Protein AF-A0A7R9EVK0-F1 (afdb_monomer_lite)

Foldseek 3Di:
DDDDDLVRLVVVLVVLLVVLVVCVVVVHDDPPCSLLVSLLSCLVRDDLVVSLVCLLVVVHDPDLVSLLVSLVPFDPPPVSVVSNVSVLVSDDPVSSLVNLVVDPDPVSVVVVVVVVVVCVVVCVVVVVVVPDDPPPPPDDDDDDDDDDDDD

Radius of gyration: 26.12 Å; chains: 1; bounding box: 44×72×77 Å

Organism: NCBI:txid61472

pLDDT: mean 83.56, std 19.86, range [35.84, 97.12]

InterPro domains:
  IPR026172 Gamma-secretase-activating protein family [PTHR13630] (6-122)
  IPR028010 Gamma-secretase-activating protein, C-terminal domain [PF14959] (3-85)

Secondary structure (DSSP, 8-state):
-----HHHHHHHHHHHHHHHHHHHHTTPPPPTTHHHHHHHHHHHHS-HHHHHHHHHTTSS---HHHHHHHHHHS--SHHHHHHHHHHHHHS-HHHHHHHHHH--SHHHHHHHHHHHHHHHHTTHHHHHGGGSPP-----------------

Sequence (151 aa):
RDQLDEGRRYVLFVLLERFYLAVNSLAFPLPQGFTSFFTFLGYRTLAFPTFLQYTQRNTFELQVDVMKAIMADMDDTTEGVRRKLRLLLLLPRSRAKRLLNQWAHPVSLMLRAREHALNILSGVEGAQARGHPPQSVRTAQLGSRVELSHA

Structure (mmCIF, N/CA/C/O backbone):
data_AF-A0A7R9EVK0-F1
#
_entry.id   AF-A0A7R9EVK0-F1
#
loop_
_atom_site.group_PDB
_atom_site.id
_atom_site.type_symbol
_atom_site.label_atom_id
_atom_site.label_alt_id
_atom_site.label_comp_id
_atom_site.label_asym_id
_atom_site.label_entity_id
_atom_site.label_seq_id
_atom_site.pdbx_PDB_ins_code
_atom_site.Cartn_x
_atom_site.Cartn_y
_atom_site.Cartn_z
_atom_site.occupancy
_atom_site.B_iso_or_equiv
_atom_site.auth_seq_id
_atom_site.auth_comp_id
_atom_site.auth_asym_id
_atom_site.auth_atom_id
_atom_site.pdbx_PDB_model_num
ATOM 1 N N . ARG A 1 1 ? -10.844 13.223 -11.068 1.00 47.34 1 ARG A N 1
ATOM 2 C CA . ARG A 1 1 ? -11.374 13.628 -9.745 1.00 47.34 1 ARG A CA 1
ATOM 3 C C . ARG A 1 1 ? -10.271 13.338 -8.742 1.00 47.34 1 ARG A C 1
ATOM 5 O O . ARG A 1 1 ? -10.223 12.209 -8.309 1.00 47.34 1 ARG A O 1
ATOM 12 N N . ASP A 1 2 ? -9.333 14.266 -8.546 1.00 55.50 2 ASP A N 1
ATOM 13 C CA . ASP A 1 2 ? -8.375 14.298 -7.422 1.00 55.50 2 ASP A CA 1
ATOM 14 C C . ASP A 1 2 ? -7.291 15.333 -7.726 1.00 55.50 2 ASP A C 1
ATOM 16 O O . ASP A 1 2 ? -6.254 15.029 -8.304 1.00 55.50 2 ASP A O 1
ATOM 20 N N . GLN A 1 3 ? -7.552 16.583 -7.361 1.00 66.50 3 GLN A N 1
ATOM 21 C CA . GLN A 1 3 ? -6.510 17.600 -7.219 1.00 66.50 3 GLN A CA 1
ATOM 22 C C . GLN A 1 3 ? -6.822 18.386 -5.949 1.00 66.50 3 GLN A C 1
ATOM 24 O O . GLN A 1 3 ? -7.183 19.560 -5.974 1.00 66.50 3 GLN A O 1
ATOM 29 N N . LEU A 1 4 ? -6.780 17.688 -4.813 1.00 74.94 4 LEU A N 1
ATOM 30 C CA . LEU A 1 4 ? -6.630 18.382 -3.544 1.00 74.94 4 LEU A CA 1
ATOM 31 C C . LEU A 1 4 ? -5.189 18.888 -3.483 1.00 74.94 4 LEU A C 1
ATOM 33 O O . LEU A 1 4 ? -4.243 18.113 -3.636 1.00 74.94 4 LEU A O 1
ATOM 37 N N . ASP A 1 5 ? -5.047 20.189 -3.263 1.00 87.44 5 ASP A N 1
ATOM 38 C CA . ASP A 1 5 ? -3.765 20.812 -2.954 1.00 87.44 5 ASP A CA 1
ATOM 39 C C . ASP A 1 5 ? -3.037 20.051 -1.826 1.00 87.44 5 ASP A C 1
ATOM 41 O O . ASP A 1 5 ? -3.685 19.462 -0.954 1.00 87.44 5 ASP A O 1
ATOM 45 N N . GLU A 1 6 ? -1.702 20.039 -1.847 1.00 87.62 6 GLU A N 1
ATOM 46 C CA . GLU A 1 6 ? -0.880 19.316 -0.861 1.00 87.62 6 GLU A CA 1
ATOM 47 C C . GLU A 1 6 ? -1.254 19.695 0.580 1.00 87.62 6 GLU A C 1
ATOM 49 O O . GLU A 1 6 ? -1.461 18.817 1.418 1.00 87.62 6 GLU A O 1
ATOM 54 N N . GLY A 1 7 ? -1.472 20.987 0.853 1.00 91.25 7 GLY A N 1
ATOM 55 C CA . GLY A 1 7 ? -1.873 21.450 2.180 1.00 91.25 7 GLY A CA 1
ATOM 56 C C . GLY A 1 7 ? -3.235 20.897 2.600 1.00 91.25 7 GLY A C 1
ATOM 57 O O . GLY A 1 7 ? -3.413 20.449 3.733 1.00 91.25 7 GLY A O 1
ATOM 58 N N . ARG A 1 8 ? -4.199 20.846 1.674 1.00 92.94 8 ARG A N 1
ATOM 59 C CA . ARG A 1 8 ? -5.532 20.278 1.945 1.00 92.94 8 ARG A CA 1
ATOM 60 C C . ARG A 1 8 ? -5.484 18.766 2.145 1.00 92.94 8 ARG A C 1
ATOM 62 O O . ARG A 1 8 ? -6.203 18.258 3.003 1.00 92.94 8 ARG A O 1
ATOM 69 N N . ARG A 1 9 ? -4.639 18.050 1.393 1.00 93.94 9 ARG A N 1
ATOM 70 C CA . ARG A 1 9 ? -4.419 16.605 1.580 1.00 93.94 9 ARG A CA 1
ATOM 71 C C . ARG A 1 9 ? -3.821 16.311 2.948 1.00 93.94 9 ARG A C 1
ATOM 73 O O . ARG A 1 9 ? -4.305 15.411 3.627 1.00 93.94 9 ARG A O 1
ATOM 80 N N . TYR A 1 10 ? -2.847 17.107 3.383 1.00 94.94 10 TYR A N 1
ATOM 81 C CA . TYR A 1 10 ? -2.266 16.982 4.715 1.00 94.94 10 TYR A CA 1
ATOM 82 C C . TYR A 1 10 ? -3.285 17.238 5.830 1.00 94.94 10 TYR A C 1
ATOM 84 O O . TYR A 1 10 ? -3.407 16.433 6.752 1.00 94.94 10 TYR A O 1
ATOM 92 N N . VAL A 1 11 ? -4.084 18.304 5.723 1.00 96.00 11 VAL A N 1
ATOM 93 C CA . VAL A 1 11 ? -5.157 18.581 6.695 1.00 96.00 11 VAL A CA 1
ATOM 94 C C . VAL A 1 11 ? -6.172 17.435 6.744 1.00 96.00 11 VAL A C 1
ATOM 96 O O . VAL A 1 11 ? -6.555 17.004 7.832 1.00 96.00 11 VAL A O 1
ATOM 99 N N . LEU A 1 12 ? -6.574 16.903 5.585 1.00 95.62 12 LEU A N 1
ATOM 100 C CA . LEU A 1 12 ? -7.469 15.748 5.512 1.00 95.62 12 LEU A CA 1
ATOM 101 C C . LEU A 1 12 ? -6.849 14.511 6.176 1.00 95.62 12 LEU A C 1
ATOM 103 O O . LEU A 1 12 ? -7.529 13.831 6.941 1.00 95.62 12 LEU A O 1
ATOM 107 N N . PHE A 1 13 ? -5.568 14.241 5.920 1.00 95.88 13 PHE A N 1
ATOM 108 C CA . PHE A 1 13 ? -4.846 13.135 6.540 1.00 95.88 13 PHE A CA 1
ATOM 109 C C . PHE A 1 13 ? -4.860 13.236 8.071 1.00 95.88 13 PHE A C 1
ATOM 111 O O . PHE A 1 13 ? -5.274 12.288 8.733 1.00 95.88 13 PHE A O 1
ATOM 118 N N . VAL A 1 14 ? -4.503 14.397 8.631 1.00 96.25 14 VAL A N 1
ATOM 119 C CA . VAL A 1 14 ? -4.490 14.623 10.089 1.00 96.25 14 VAL A CA 1
ATOM 120 C C . VAL A 1 14 ? -5.886 14.460 10.697 1.00 96.25 14 VAL A C 1
ATOM 122 O O . VAL A 1 14 ? -6.040 13.895 11.782 1.00 96.25 14 VAL A O 1
ATOM 125 N N . LEU A 1 15 ? -6.927 14.935 10.009 1.00 97.12 15 LEU A N 1
ATOM 126 C CA . LEU A 1 15 ? -8.305 14.789 10.475 1.00 97.12 15 LEU A CA 1
ATOM 127 C C . LEU A 1 15 ? -8.732 13.316 10.516 1.00 97.12 15 LEU A C 1
ATOM 129 O O . LEU A 1 15 ? -9.303 12.868 11.512 1.00 97.12 15 LEU A O 1
ATOM 133 N N . LEU A 1 16 ? -8.421 12.555 9.466 1.00 96.31 16 LEU A N 1
ATOM 134 C CA . LEU A 1 16 ? -8.746 11.130 9.391 1.00 96.31 16 LEU A CA 1
ATOM 135 C C . LEU A 1 16 ? -7.911 10.285 10.352 1.00 96.31 16 LEU A C 1
ATOM 137 O O . LEU A 1 16 ? -8.428 9.313 10.892 1.00 96.31 16 LEU A O 1
ATOM 141 N N . GLU A 1 17 ? -6.664 10.669 10.621 1.00 95.62 17 GLU A N 1
ATOM 142 C CA . GLU A 1 17 ? -5.830 10.034 11.641 1.00 95.62 17 GLU A CA 1
ATOM 143 C C . GLU A 1 17 ? -6.453 10.193 13.033 1.00 95.62 17 GLU A C 1
ATOM 145 O O . GLU A 1 17 ? -6.627 9.211 13.754 1.00 95.62 17 GLU A O 1
ATOM 150 N N . ARG A 1 18 ? -6.871 11.411 13.399 1.00 95.94 18 ARG A N 1
ATOM 151 C CA . ARG A 1 18 ? -7.567 11.659 14.673 1.00 95.94 18 ARG A CA 1
ATOM 152 C C . ARG A 1 18 ? -8.881 10.892 14.765 1.00 95.94 18 ARG A C 1
ATOM 154 O O . ARG A 1 18 ? -9.179 10.323 15.812 1.00 95.94 18 ARG A O 1
ATOM 161 N N . PHE A 1 19 ? -9.643 10.853 13.674 1.00 95.69 19 PHE A N 1
ATOM 162 C CA . PHE A 1 19 ? -10.861 10.052 13.590 1.00 95.69 19 PHE A CA 1
ATOM 163 C C . PHE A 1 19 ? -10.571 8.561 13.800 1.00 95.69 19 PHE A C 1
ATOM 165 O O . PHE A 1 19 ? -11.216 7.933 14.634 1.00 95.69 19 PHE A O 1
ATOM 172 N N . TYR A 1 20 ? -9.569 8.009 13.109 1.00 95.00 20 TYR A N 1
ATOM 173 C CA . TYR A 1 20 ? -9.155 6.614 13.251 1.00 95.00 20 TYR A CA 1
ATOM 174 C C . TYR A 1 20 ? -8.775 6.286 14.699 1.00 95.00 20 TYR A C 1
ATOM 176 O O . TYR A 1 20 ? -9.250 5.295 15.250 1.00 95.00 20 TYR A O 1
ATOM 184 N N . LEU A 1 21 ? -7.983 7.145 15.348 1.00 93.88 21 LEU A N 1
ATOM 185 C CA . LEU A 1 21 ? -7.592 6.971 16.748 1.00 93.88 21 LEU A CA 1
ATOM 186 C C . LEU A 1 21 ? -8.794 7.015 17.698 1.00 93.88 21 LEU A C 1
ATOM 188 O O . LEU A 1 21 ? -8.873 6.191 18.609 1.00 93.88 21 LEU A O 1
ATOM 192 N N . ALA A 1 22 ? -9.735 7.938 17.488 1.00 95.88 22 ALA A N 1
ATOM 193 C CA . ALA A 1 22 ? -10.939 8.051 18.307 1.00 95.88 22 ALA A CA 1
ATOM 194 C C . ALA A 1 22 ? -11.838 6.815 18.160 1.00 95.88 22 ALA A C 1
ATOM 196 O O . ALA A 1 22 ? -12.226 6.214 19.159 1.00 95.88 22 ALA A O 1
ATOM 197 N N . VAL A 1 23 ? -12.110 6.389 16.923 1.00 94.69 23 VAL A N 1
ATOM 198 C CA . VAL A 1 23 ? -12.917 5.194 16.628 1.00 94.69 23 VAL A CA 1
ATOM 199 C C . VAL A 1 23 ? -12.280 3.939 17.216 1.00 94.69 23 VAL A C 1
ATOM 201 O O . VAL A 1 23 ? -12.971 3.157 17.867 1.00 94.69 23 VAL A O 1
ATOM 204 N N . ASN A 1 24 ? -10.964 3.779 17.054 1.00 90.88 24 ASN A N 1
ATOM 205 C CA . ASN A 1 24 ? -1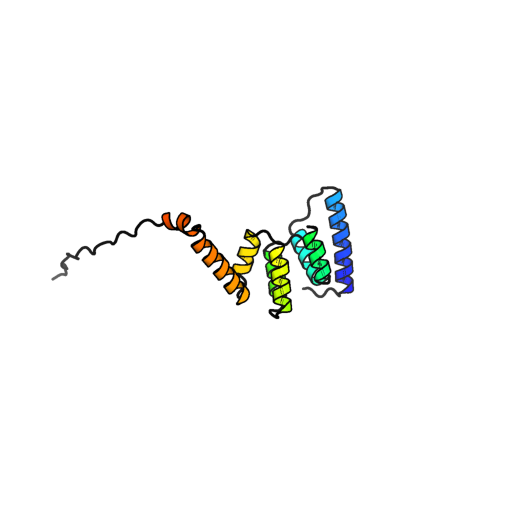0.231 2.640 17.596 1.00 90.88 24 ASN A CA 1
ATOM 206 C C . ASN A 1 24 ? -10.240 2.634 19.135 1.00 90.88 24 ASN A C 1
ATOM 208 O O . ASN A 1 24 ? -10.431 1.586 19.742 1.00 90.88 24 ASN A O 1
ATOM 212 N N . SER A 1 25 ? -10.094 3.803 19.769 1.00 94.44 25 SER A N 1
ATOM 213 C CA . SER A 1 25 ? -10.158 3.942 21.234 1.00 94.44 25 SER A CA 1
ATOM 214 C C . SER A 1 25 ? -11.543 3.618 21.795 1.00 94.44 25 SER A C 1
ATOM 216 O O . SER A 1 25 ? -11.656 3.072 22.887 1.00 94.44 25 SER A O 1
ATOM 218 N N . LEU A 1 26 ? -12.598 3.945 21.049 1.00 95.50 26 LEU A N 1
ATOM 219 C CA . LEU A 1 26 ? -13.984 3.674 21.428 1.00 95.50 26 LEU A CA 1
ATOM 220 C C . LEU A 1 26 ? -14.480 2.286 20.979 1.00 95.50 26 LEU A C 1
ATOM 222 O O . LEU A 1 26 ? -15.641 1.962 21.214 1.00 95.50 26 LEU A O 1
ATOM 226 N N . ALA A 1 27 ? -13.635 1.483 20.321 1.00 92.56 27 ALA A N 1
ATOM 227 C CA . ALA A 1 27 ? -13.990 0.190 19.730 1.00 92.56 27 ALA A CA 1
ATOM 228 C C . ALA A 1 27 ? -15.209 0.238 18.780 1.00 92.56 27 ALA A C 1
ATOM 230 O O . ALA A 1 27 ? -15.935 -0.748 18.632 1.00 92.56 27 ALA A O 1
ATOM 231 N N . PHE A 1 28 ? -15.436 1.375 18.110 1.00 92.12 28 PHE A N 1
ATOM 232 C CA . PHE A 1 28 ? -16.461 1.469 17.070 1.00 92.12 28 PHE A CA 1
ATOM 233 C C . PHE A 1 28 ? -15.968 0.812 15.770 1.00 92.12 28 PHE A C 1
ATOM 235 O O . PHE A 1 28 ? -14.782 0.896 15.440 1.00 92.12 28 PHE A O 1
ATOM 242 N N . PRO A 1 29 ? -16.857 0.174 14.989 1.00 93.12 29 PRO A N 1
ATOM 243 C CA . PRO A 1 29 ? -16.488 -0.368 13.690 1.00 93.12 29 PRO A CA 1
ATOM 244 C C . PRO A 1 29 ? -16.174 0.759 12.699 1.00 93.12 29 PRO A C 1
ATOM 246 O O . PRO A 1 29 ? -16.875 1.770 12.630 1.00 93.12 29 PRO A O 1
ATOM 249 N N . LEU A 1 30 ? -15.131 0.565 11.892 1.00 92.88 30 LEU A N 1
ATOM 250 C CA . LEU A 1 30 ? -14.779 1.498 10.823 1.00 92.88 30 LEU A CA 1
ATOM 251 C C . LEU A 1 30 ? -15.733 1.357 9.625 1.00 92.88 30 LEU A C 1
ATOM 253 O O . LEU A 1 30 ? -16.173 0.243 9.320 1.00 92.88 30 LEU A O 1
ATOM 257 N N . PRO A 1 31 ? -16.006 2.452 8.890 1.00 93.50 31 PRO A N 1
ATOM 258 C CA . PRO A 1 31 ? -16.742 2.377 7.635 1.00 93.50 31 PRO A CA 1
ATOM 259 C C . PRO A 1 31 ? -16.054 1.453 6.622 1.00 93.50 31 PRO A C 1
ATOM 261 O O . PRO A 1 31 ? -14.822 1.376 6.552 1.00 93.50 31 PRO A O 1
ATOM 264 N N . GLN A 1 32 ? -16.848 0.786 5.786 1.00 93.19 32 GLN A N 1
ATOM 265 C CA . GLN A 1 32 ? -16.325 -0.085 4.737 1.00 93.19 32 GLN A CA 1
ATOM 266 C C . GLN A 1 32 ? -15.380 0.684 3.798 1.00 93.19 32 GLN A C 1
ATOM 268 O O . GLN A 1 32 ? -15.700 1.773 3.327 1.00 93.19 32 GLN A O 1
ATOM 273 N N . GLY A 1 33 ? -14.207 0.107 3.523 1.00 92.69 33 GLY A N 1
ATOM 274 C CA . GLY A 1 33 ? -13.196 0.703 2.641 1.00 92.69 33 GLY A CA 1
ATOM 275 C C . GLY A 1 33 ? -12.403 1.864 3.254 1.00 92.69 33 GLY A C 1
ATOM 276 O O . GLY A 1 33 ? -11.488 2.374 2.605 1.00 92.69 33 GLY A O 1
ATOM 277 N N . PHE A 1 34 ? -12.692 2.259 4.501 1.00 94.44 34 PHE A N 1
ATOM 278 C CA . PHE A 1 34 ? -11.968 3.334 5.180 1.00 94.44 34 PHE A CA 1
ATOM 279 C C . PHE A 1 34 ? -10.468 3.041 5.269 1.00 94.44 34 PHE A C 1
ATOM 281 O O . PHE A 1 34 ? -9.659 3.891 4.909 1.00 94.44 34 PHE A O 1
ATOM 288 N N . THR A 1 35 ? -10.083 1.837 5.708 1.00 93.88 35 THR A N 1
ATOM 289 C CA . THR A 1 35 ? -8.666 1.476 5.896 1.00 93.88 35 THR A CA 1
ATOM 290 C C . THR A 1 35 ? -7.891 1.526 4.583 1.00 93.88 35 THR A C 1
ATOM 292 O O . THR A 1 35 ? -6.761 2.018 4.545 1.00 93.88 35 THR A O 1
ATOM 295 N N . SER A 1 36 ? -8.523 1.100 3.488 1.00 94.50 36 SER A N 1
ATOM 296 C CA . SER A 1 36 ? -7.963 1.134 2.140 1.00 94.50 36 SER A CA 1
ATOM 297 C C . SER A 1 36 ? -7.718 2.570 1.673 1.00 94.50 36 SER A C 1
ATOM 299 O O . SER A 1 36 ? -6.617 2.911 1.236 1.00 94.50 36 SER A O 1
ATOM 301 N N . PHE A 1 37 ? -8.742 3.419 1.804 1.00 94.56 37 PHE A N 1
ATOM 302 C CA . PHE A 1 37 ? -8.683 4.829 1.429 1.00 94.56 37 PHE A CA 1
ATOM 303 C C . PHE A 1 37 ? -7.659 5.594 2.269 1.00 94.56 37 PHE A C 1
ATOM 305 O O . PHE A 1 37 ? -6.811 6.293 1.720 1.00 94.56 37 PHE A O 1
ATOM 312 N N . PHE A 1 38 ? -7.695 5.418 3.589 1.00 95.50 38 PHE A N 1
ATOM 313 C CA . PHE A 1 38 ? -6.785 6.079 4.518 1.00 95.50 38 PHE A CA 1
ATOM 314 C C . PHE A 1 38 ? -5.324 5.698 4.252 1.00 95.50 38 PHE A C 1
ATOM 316 O O . PHE A 1 38 ? -4.455 6.567 4.229 1.00 95.50 38 PHE A O 1
ATOM 323 N N . THR A 1 39 ? -5.058 4.423 3.950 1.00 96.19 39 THR A N 1
ATOM 324 C CA . THR A 1 39 ? -3.719 3.953 3.563 1.00 96.19 39 THR A CA 1
ATOM 325 C C . THR A 1 39 ? -3.254 4.587 2.250 1.00 96.19 39 THR A C 1
ATOM 327 O O . THR A 1 39 ? -2.118 5.052 2.156 1.00 96.19 39 THR A O 1
ATOM 330 N N . PHE A 1 40 ? -4.117 4.653 1.231 1.00 95.31 40 PHE A N 1
ATOM 331 C CA . PHE A 1 40 ? -3.762 5.285 -0.043 1.00 95.31 40 PHE A CA 1
ATOM 332 C C . PHE A 1 40 ? -3.533 6.797 0.096 1.00 95.31 40 PHE A C 1
ATOM 334 O O . PHE A 1 40 ? -2.583 7.333 -0.476 1.00 95.31 40 PHE A O 1
ATOM 341 N N . LEU A 1 41 ? -4.356 7.478 0.900 1.00 94.81 41 LEU A N 1
ATOM 342 C CA . LEU A 1 41 ? -4.160 8.884 1.240 1.00 94.81 41 LEU A CA 1
ATOM 343 C C . LEU A 1 41 ? -2.817 9.090 1.951 1.00 94.81 41 LEU A C 1
ATOM 345 O O . LEU A 1 41 ? -2.041 9.950 1.547 1.00 94.81 41 LEU A O 1
ATOM 349 N N . GLY A 1 42 ? -2.501 8.253 2.944 1.00 95.44 42 GLY A N 1
ATOM 350 C CA . GLY A 1 42 ? -1.216 8.278 3.641 1.00 95.44 42 GLY A CA 1
ATOM 351 C C . GLY A 1 42 ? -0.025 8.151 2.689 1.00 95.44 42 GLY A C 1
ATOM 352 O O . GLY A 1 42 ? 0.942 8.893 2.823 1.00 95.44 42 GLY A O 1
ATOM 353 N N . TYR A 1 43 ? -0.110 7.277 1.682 1.00 95.38 43 TYR A N 1
ATOM 354 C CA . TYR A 1 43 ? 0.922 7.148 0.645 1.00 95.38 43 TYR A CA 1
ATOM 355 C C . TYR A 1 43 ? 1.085 8.424 -0.200 1.00 95.38 43 TYR A C 1
ATOM 357 O O . TYR A 1 43 ? 2.207 8.813 -0.513 1.00 95.38 43 TYR A O 1
ATOM 365 N N . ARG A 1 44 ? -0.020 9.088 -0.561 1.00 93.75 44 ARG A N 1
ATOM 366 C CA . ARG A 1 44 ? -0.007 10.307 -1.391 1.00 93.75 44 ARG A CA 1
ATOM 367 C C . ARG A 1 44 ? 0.420 11.569 -0.644 1.00 93.75 44 ARG A C 1
ATOM 369 O O . ARG A 1 44 ? 0.713 12.560 -1.306 1.00 93.75 44 ARG A O 1
ATOM 376 N N . THR A 1 45 ? 0.380 11.551 0.685 1.00 95.00 45 THR A N 1
ATOM 377 C CA . THR A 1 45 ? 0.574 12.735 1.538 1.00 95.00 45 THR A CA 1
ATOM 378 C C . THR A 1 45 ? 1.861 12.674 2.358 1.00 95.00 45 THR A C 1
ATOM 380 O O . THR A 1 45 ? 2.459 13.705 2.648 1.00 95.00 45 THR A O 1
ATOM 383 N N . LEU A 1 46 ? 2.309 11.483 2.758 1.00 95.12 46 LEU A N 1
ATOM 384 C CA . LEU A 1 46 ? 3.488 11.326 3.607 1.00 95.12 46 LEU A CA 1
ATOM 385 C C . LEU A 1 46 ? 4.734 10.993 2.790 1.00 95.12 46 LEU A C 1
ATOM 387 O O . LEU A 1 46 ? 4.687 10.286 1.784 1.00 95.12 46 LEU A O 1
ATOM 391 N N . ALA A 1 47 ? 5.895 11.405 3.300 1.00 95.44 47 ALA A N 1
ATOM 392 C CA . ALA A 1 47 ? 7.163 10.890 2.805 1.00 95.44 47 ALA A CA 1
ATOM 393 C C . ALA A 1 47 ? 7.234 9.364 3.000 1.00 95.44 47 ALA A C 1
ATOM 395 O O . ALA A 1 47 ? 6.804 8.829 4.027 1.00 95.44 47 ALA A O 1
ATOM 396 N N . PHE A 1 48 ? 7.843 8.659 2.041 1.00 95.50 48 PHE A N 1
ATOM 397 C CA . PHE A 1 48 ? 7.913 7.193 2.050 1.00 95.50 48 PHE A CA 1
ATOM 398 C C . PHE A 1 48 ? 8.449 6.580 3.365 1.00 95.50 48 PHE A C 1
ATOM 400 O O . PHE A 1 48 ? 7.862 5.602 3.830 1.00 95.50 48 PHE A O 1
ATOM 407 N N . PRO A 1 49 ? 9.504 7.119 4.019 1.00 95.81 49 PRO A N 1
ATOM 408 C CA . PRO A 1 49 ? 9.964 6.588 5.305 1.00 95.81 49 PRO A CA 1
ATOM 409 C C . PRO A 1 49 ? 8.903 6.682 6.408 1.00 95.81 49 PRO A C 1
ATOM 411 O O . PRO A 1 49 ? 8.728 5.731 7.166 1.00 95.81 49 PRO A O 1
ATOM 414 N N . THR A 1 50 ? 8.164 7.792 6.470 1.00 96.06 50 THR A N 1
ATOM 415 C CA . THR A 1 50 ? 7.070 7.986 7.429 1.00 96.06 50 THR A CA 1
ATOM 416 C C . THR A 1 50 ? 5.935 7.013 7.139 1.00 96.06 50 THR A C 1
ATOM 418 O O . THR A 1 50 ? 5.494 6.298 8.034 1.00 96.06 50 THR A O 1
ATOM 421 N N . PHE A 1 51 ? 5.527 6.886 5.875 1.00 96.56 51 PHE A N 1
ATOM 422 C CA . PHE A 1 51 ? 4.519 5.909 5.459 1.00 96.56 51 PHE A CA 1
ATOM 423 C C . PHE A 1 51 ? 4.886 4.470 5.873 1.00 96.56 51 PHE A C 1
ATOM 425 O O . PHE A 1 51 ? 4.044 3.707 6.360 1.00 96.56 51 PHE A O 1
ATOM 432 N N . LEU A 1 52 ? 6.166 4.106 5.746 1.00 95.69 52 LEU A N 1
ATOM 433 C CA . LEU A 1 52 ? 6.666 2.794 6.151 1.00 95.69 52 LEU A CA 1
ATOM 434 C C . LEU A 1 52 ? 6.543 2.571 7.665 1.00 95.69 52 LEU A C 1
ATOM 436 O O . LEU A 1 52 ? 6.125 1.494 8.083 1.00 95.69 52 LEU A O 1
ATOM 440 N N . GLN A 1 53 ? 6.849 3.583 8.483 1.00 95.25 53 GLN A N 1
ATOM 441 C CA . GLN A 1 53 ? 6.706 3.495 9.941 1.00 95.25 53 GLN A CA 1
ATOM 442 C C . GLN A 1 53 ? 5.250 3.268 10.363 1.00 95.25 53 GLN A C 1
ATOM 444 O O . GLN A 1 53 ? 4.985 2.430 11.223 1.00 95.25 53 GLN A O 1
ATOM 449 N N . TYR A 1 54 ? 4.300 3.961 9.734 1.00 94.81 54 TYR A N 1
ATOM 450 C CA . TYR A 1 54 ? 2.869 3.760 9.992 1.00 94.81 54 TYR A CA 1
ATOM 451 C C . TYR A 1 54 ? 2.407 2.353 9.611 1.00 94.81 54 TYR A C 1
ATOM 453 O O . TYR A 1 54 ? 1.628 1.728 10.332 1.00 94.81 54 TYR A O 1
ATOM 461 N N . THR A 1 55 ? 2.928 1.828 8.502 1.00 94.38 55 THR A N 1
ATOM 462 C CA . THR A 1 55 ? 2.658 0.453 8.076 1.00 94.38 55 THR A CA 1
ATOM 463 C C . THR A 1 55 ? 3.205 -0.560 9.084 1.00 94.38 55 THR A C 1
ATOM 465 O O . THR A 1 55 ? 2.505 -1.487 9.474 1.00 94.38 55 THR A O 1
ATOM 468 N N . GLN A 1 56 ? 4.441 -0.373 9.554 1.00 93.50 56 GLN A N 1
ATOM 469 C CA . GLN A 1 56 ? 5.069 -1.258 10.544 1.00 93.50 56 GLN A CA 1
ATOM 470 C C . GLN A 1 56 ? 4.338 -1.261 11.892 1.00 93.50 56 GLN A C 1
ATOM 472 O O . GLN A 1 56 ? 4.337 -2.272 12.589 1.00 93.50 56 GLN A O 1
ATOM 477 N N . ARG A 1 57 ? 3.700 -0.144 12.256 1.00 91.50 57 ARG A N 1
ATOM 478 C CA . ARG A 1 57 ? 2.874 -0.012 13.466 1.00 91.50 57 ARG A CA 1
ATOM 479 C C . ARG A 1 57 ? 1.439 -0.518 13.282 1.00 91.50 57 ARG A C 1
ATOM 481 O O . ARG A 1 57 ? 0.623 -0.331 14.178 1.00 91.50 57 ARG A O 1
ATOM 488 N N . ASN A 1 58 ? 1.122 -1.143 12.144 1.00 88.62 58 ASN A N 1
ATOM 489 C CA . ASN A 1 58 ? -0.221 -1.599 11.770 1.00 88.62 58 ASN A CA 1
ATOM 490 C C . ASN A 1 58 ? -1.285 -0.484 11.781 1.00 88.62 58 ASN A C 1
ATOM 492 O O . ASN A 1 58 ? -2.475 -0.764 11.896 1.00 88.62 58 ASN A O 1
ATOM 496 N N . THR A 1 59 ? -0.878 0.784 11.659 1.00 90.56 59 THR A N 1
ATOM 497 C CA . THR A 1 59 ? -1.813 1.906 11.492 1.00 90.56 59 THR A CA 1
ATOM 498 C C . THR A 1 59 ? -2.363 1.937 10.069 1.00 90.56 59 THR A C 1
ATOM 500 O O . THR A 1 59 ? -3.539 2.219 9.862 1.00 90.56 59 THR A O 1
ATOM 503 N N . PHE A 1 60 ? -1.517 1.608 9.089 1.00 94.06 60 PHE A N 1
ATOM 504 C CA . PHE A 1 60 ? -1.946 1.375 7.715 1.00 94.06 60 PHE A CA 1
ATOM 505 C C . PHE A 1 60 ? -2.082 -0.110 7.431 1.00 94.06 60 PHE A C 1
ATOM 507 O O . PHE A 1 60 ? -1.194 -0.909 7.735 1.00 94.06 60 PHE A O 1
ATOM 514 N N . GLU A 1 61 ? -3.182 -0.466 6.778 1.00 91.00 61 GLU A N 1
ATOM 515 C CA . GLU A 1 61 ? -3.458 -1.834 6.380 1.00 91.00 61 GLU A CA 1
ATOM 516 C C . GLU A 1 61 ? -3.158 -2.001 4.887 1.00 91.00 61 GLU A C 1
ATOM 518 O O . GLU A 1 61 ? -3.902 -1.536 4.021 1.00 91.00 61 GLU A O 1
ATOM 523 N N . LEU A 1 62 ? -2.064 -2.701 4.567 1.00 90.88 62 LEU A N 1
ATOM 524 C CA . LEU A 1 62 ? -1.673 -2.985 3.182 1.00 90.88 62 LEU A CA 1
ATOM 525 C C . LEU A 1 62 ? -2.564 -4.061 2.552 1.00 90.88 62 LEU A C 1
ATOM 527 O O . LEU A 1 62 ? -2.201 -5.236 2.412 1.00 90.88 62 LEU A O 1
ATOM 531 N N . GLN A 1 63 ? -3.767 -3.658 2.171 1.00 91.69 63 GLN A N 1
ATOM 532 C CA . GLN A 1 63 ? -4.671 -4.480 1.383 1.00 91.69 63 GLN A CA 1
ATOM 533 C C . GLN A 1 63 ? -4.141 -4.666 -0.042 1.00 91.69 63 GLN A C 1
ATOM 535 O O . GLN A 1 63 ? -3.408 -3.835 -0.576 1.00 91.69 63 GLN A O 1
ATOM 540 N N . VAL A 1 64 ? -4.517 -5.785 -0.665 1.00 91.12 64 VAL A N 1
ATOM 541 C CA . VAL A 1 64 ? -3.982 -6.196 -1.971 1.00 91.12 64 VAL A CA 1
ATOM 542 C C . VAL A 1 64 ? -4.273 -5.151 -3.051 1.00 91.12 64 VAL A C 1
ATOM 544 O O . VAL A 1 64 ? -3.376 -4.825 -3.818 1.00 91.12 64 VAL A O 1
ATOM 547 N N . ASP A 1 65 ? -5.479 -4.589 -3.098 1.00 92.38 65 ASP A N 1
ATOM 548 C CA . ASP A 1 65 ? -5.852 -3.643 -4.158 1.00 92.38 65 ASP A CA 1
ATOM 549 C C . ASP A 1 65 ? -5.198 -2.269 -3.983 1.00 92.38 65 ASP A C 1
ATOM 551 O O . ASP A 1 65 ? -4.716 -1.691 -4.956 1.00 92.38 65 ASP A O 1
ATOM 555 N N . VAL A 1 66 ? -5.062 -1.796 -2.741 1.00 93.50 66 VAL A N 1
ATOM 556 C CA . VAL A 1 66 ? -4.305 -0.572 -2.436 1.00 93.50 66 VAL A CA 1
ATOM 557 C C . VAL A 1 66 ? -2.839 -0.751 -2.793 1.00 93.50 66 VAL A C 1
ATOM 559 O O . VAL A 1 66 ? -2.241 0.116 -3.422 1.00 93.50 66 VAL A O 1
ATOM 562 N N . MET A 1 67 ? -2.262 -1.902 -2.453 1.00 94.88 67 MET A N 1
ATOM 563 C CA . MET A 1 67 ? -0.871 -2.191 -2.764 1.00 94.88 67 MET A CA 1
ATOM 564 C C . MET A 1 67 ? -0.626 -2.257 -4.277 1.00 94.88 67 MET A C 1
ATOM 566 O O . MET A 1 67 ? 0.392 -1.753 -4.739 1.00 94.88 67 MET A O 1
ATOM 570 N N . LYS A 1 68 ? -1.568 -2.792 -5.068 1.00 93.88 68 LYS A N 1
ATOM 571 C CA . LYS A 1 68 ? -1.498 -2.712 -6.538 1.00 93.88 68 LYS A CA 1
ATOM 572 C C . LYS A 1 68 ? -1.499 -1.266 -7.024 1.00 93.88 68 LYS A C 1
ATOM 574 O O . LYS A 1 68 ? -0.670 -0.925 -7.859 1.00 93.88 68 LYS A O 1
ATOM 579 N N . ALA A 1 69 ? -2.395 -0.429 -6.498 1.00 93.88 69 ALA A N 1
ATOM 580 C CA . ALA A 1 69 ? -2.469 0.980 -6.880 1.00 93.88 69 ALA A CA 1
ATOM 581 C C . ALA A 1 69 ? -1.166 1.726 -6.545 1.00 93.88 69 ALA A C 1
ATOM 583 O O . ALA A 1 69 ? -0.642 2.448 -7.386 1.00 93.88 69 ALA A O 1
ATOM 584 N N . ILE A 1 70 ? -0.601 1.493 -5.356 1.00 94.94 70 ILE A N 1
ATOM 585 C CA . ILE A 1 70 ? 0.684 2.071 -4.933 1.00 94.94 70 ILE A CA 1
ATOM 586 C C . ILE A 1 70 ? 1.831 1.570 -5.823 1.00 94.94 70 ILE A C 1
ATOM 588 O O . ILE A 1 70 ? 2.627 2.365 -6.309 1.00 94.94 70 ILE A O 1
ATOM 592 N N . MET A 1 71 ? 1.923 0.259 -6.072 1.00 94.25 71 MET A N 1
ATOM 593 C CA . MET A 1 71 ? 2.983 -0.313 -6.912 1.00 94.25 71 MET A CA 1
ATOM 594 C C . MET A 1 71 ? 2.911 0.149 -8.370 1.00 94.25 71 MET A C 1
ATOM 596 O O . MET A 1 71 ? 3.958 0.234 -9.007 1.00 94.25 71 MET A O 1
ATOM 600 N N . ALA A 1 72 ? 1.710 0.400 -8.895 1.00 92.81 72 ALA A N 1
ATOM 601 C CA . ALA A 1 72 ? 1.506 0.922 -10.244 1.00 92.81 72 ALA A CA 1
ATOM 602 C C . ALA A 1 72 ? 1.859 2.412 -10.353 1.00 92.81 72 ALA A C 1
ATOM 604 O O . ALA A 1 72 ? 2.308 2.853 -11.405 1.00 92.81 72 ALA A O 1
ATOM 605 N N . ASP A 1 73 ? 1.665 3.174 -9.275 1.00 93.19 73 ASP A N 1
ATOM 606 C CA . ASP A 1 73 ? 2.020 4.594 -9.207 1.00 93.19 73 ASP A CA 1
ATOM 607 C C . ASP A 1 73 ? 3.526 4.826 -8.995 1.00 93.19 73 ASP A C 1
ATOM 609 O O . ASP A 1 73 ? 4.065 5.851 -9.400 1.00 93.19 73 ASP A O 1
ATOM 613 N N . MET A 1 74 ? 4.220 3.865 -8.381 1.00 93.31 74 MET A N 1
ATOM 614 C CA . MET A 1 74 ? 5.674 3.881 -8.240 1.00 93.31 74 MET A CA 1
ATOM 615 C C . MET A 1 74 ? 6.377 3.536 -9.558 1.00 93.31 74 MET A C 1
ATOM 617 O O . MET A 1 74 ? 6.049 2.556 -10.230 1.00 93.31 74 MET A O 1
ATOM 621 N N . ASP A 1 75 ? 7.440 4.270 -9.857 1.00 90.81 75 ASP A N 1
ATOM 622 C CA . ASP A 1 75 ? 8.332 4.029 -10.982 1.00 90.81 75 ASP A CA 1
ATOM 623 C C . ASP A 1 75 ? 9.125 2.713 -10.844 1.00 90.81 75 ASP A C 1
ATOM 625 O O . ASP A 1 75 ? 9.314 2.171 -9.751 1.00 90.81 75 ASP A O 1
ATOM 629 N N . ASP A 1 76 ? 9.598 2.178 -11.973 1.00 90.44 76 ASP A N 1
ATOM 630 C CA . ASP A 1 76 ? 10.445 0.974 -12.033 1.00 90.44 76 ASP A CA 1
ATOM 631 C C . ASP A 1 76 ? 11.953 1.311 -12.041 1.00 90.44 76 ASP A C 1
ATOM 633 O O . ASP A 1 76 ? 12.782 0.522 -12.494 1.00 90.44 76 ASP A O 1
ATOM 637 N N . THR A 1 77 ? 12.349 2.475 -11.511 1.00 93.50 77 THR A N 1
ATOM 638 C CA . THR A 1 77 ? 13.770 2.758 -11.248 1.00 93.50 77 THR A CA 1
ATOM 639 C C . THR A 1 77 ? 14.305 1.864 -10.128 1.00 93.50 77 THR A C 1
ATOM 641 O O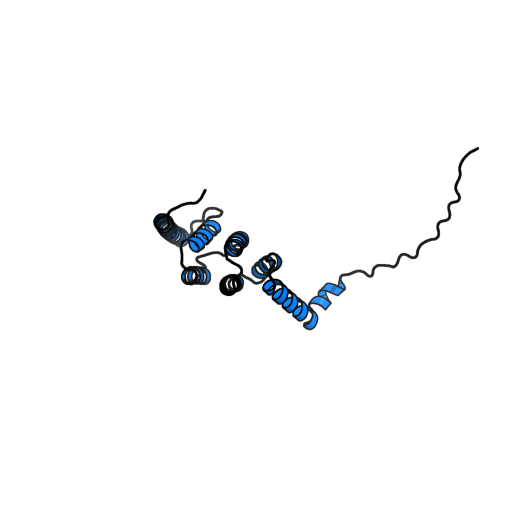 . THR A 1 77 ? 13.550 1.275 -9.353 1.00 93.50 77 THR A O 1
ATOM 644 N N . THR A 1 78 ? 15.628 1.787 -9.971 1.00 92.62 78 THR A N 1
ATOM 645 C CA . THR A 1 78 ? 16.267 0.998 -8.903 1.00 92.62 78 THR A CA 1
ATOM 646 C C . THR A 1 78 ? 15.738 1.345 -7.506 1.00 92.62 78 THR A C 1
ATOM 648 O O . THR A 1 78 ? 15.563 0.459 -6.665 1.00 92.62 78 THR A O 1
ATOM 651 N N . GLU A 1 79 ? 15.462 2.626 -7.245 1.00 93.88 79 GLU A N 1
ATOM 652 C CA . GLU A 1 79 ? 14.904 3.069 -5.967 1.00 93.88 79 GLU A CA 1
ATOM 653 C C . GLU A 1 79 ? 13.407 2.747 -5.86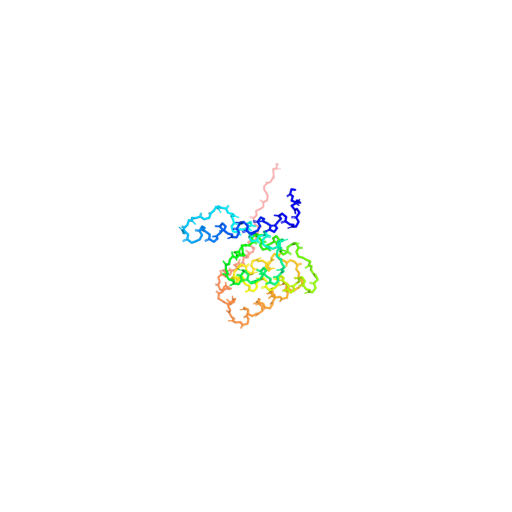1 1.00 93.88 79 GLU A C 1
ATOM 655 O O . GLU A 1 79 ? 12.975 2.241 -4.824 1.00 93.88 79 GLU A O 1
ATOM 660 N N . GLY A 1 80 ? 12.625 2.937 -6.929 1.00 94.19 80 GLY A N 1
ATOM 661 C CA . GLY A 1 80 ? 11.216 2.532 -6.972 1.00 94.19 80 GLY A CA 1
ATOM 662 C C . GLY A 1 80 ? 11.035 1.031 -6.717 1.00 94.19 80 GLY A C 1
ATOM 663 O O . GLY A 1 80 ? 10.284 0.627 -5.827 1.00 94.19 80 GLY A O 1
ATOM 664 N N . VAL A 1 81 ? 11.836 0.191 -7.378 1.00 95.25 81 VAL A N 1
ATOM 665 C CA . VAL A 1 81 ? 11.910 -1.263 -7.150 1.00 95.25 81 VAL A CA 1
ATOM 666 C C . VAL A 1 81 ? 12.248 -1.583 -5.693 1.00 95.25 81 VAL A C 1
ATOM 668 O O . VAL A 1 81 ? 11.591 -2.423 -5.074 1.00 95.25 81 VAL A O 1
ATOM 671 N N . ARG A 1 82 ? 13.233 -0.898 -5.100 1.00 95.31 82 ARG A N 1
ATOM 672 C CA . ARG A 1 82 ? 13.593 -1.081 -3.685 1.00 95.31 82 ARG A CA 1
ATOM 673 C C . ARG A 1 82 ? 12.423 -0.749 -2.756 1.00 95.31 82 ARG A C 1
ATOM 675 O O . ARG A 1 82 ? 12.187 -1.486 -1.797 1.00 95.31 82 ARG A O 1
ATOM 682 N N . ARG A 1 83 ? 11.677 0.325 -3.029 1.00 95.81 83 ARG A N 1
ATOM 683 C CA . ARG A 1 83 ? 10.488 0.716 -2.253 1.00 95.81 83 ARG A CA 1
ATOM 684 C C . ARG A 1 83 ? 9.361 -0.306 -2.387 1.00 95.81 83 ARG A C 1
ATOM 686 O O . ARG A 1 83 ? 8.831 -0.734 -1.362 1.00 95.81 83 ARG A O 1
ATOM 693 N N . LYS A 1 84 ? 9.073 -0.776 -3.608 1.00 95.75 84 LYS A N 1
ATOM 694 C CA . LYS A 1 84 ? 8.109 -1.861 -3.875 1.00 95.75 84 LYS A CA 1
ATOM 695 C C . LYS A 1 84 ? 8.454 -3.116 -3.070 1.00 95.75 84 LYS A C 1
ATOM 697 O O . LYS A 1 84 ? 7.600 -3.655 -2.370 1.00 95.75 84 LYS A O 1
ATOM 702 N N . LEU A 1 85 ? 9.719 -3.545 -3.097 1.00 95.25 85 LEU A N 1
ATOM 703 C CA . LEU A 1 85 ? 10.188 -4.710 -2.338 1.00 95.25 85 LEU A CA 1
ATOM 704 C C . LEU A 1 85 ? 10.085 -4.507 -0.820 1.00 95.25 85 LEU A C 1
ATOM 706 O O . LEU A 1 85 ? 9.641 -5.415 -0.122 1.00 95.25 85 LEU A O 1
ATOM 710 N N . ARG A 1 86 ? 10.446 -3.325 -0.300 1.00 95.31 86 ARG A N 1
ATOM 711 C CA . ARG A 1 86 ? 10.294 -3.007 1.133 1.00 95.31 86 ARG A CA 1
ATOM 712 C C . ARG A 1 86 ? 8.848 -3.122 1.590 1.00 95.31 86 ARG A C 1
ATOM 714 O O . ARG A 1 86 ? 8.604 -3.691 2.647 1.00 95.31 86 ARG A O 1
ATOM 721 N N . LEU A 1 87 ? 7.907 -2.618 0.796 1.00 94.81 87 LEU A N 1
ATOM 722 C CA . LEU A 1 87 ? 6.490 -2.765 1.098 1.00 94.81 87 LEU A CA 1
ATOM 723 C C . LEU A 1 87 ? 6.066 -4.236 1.049 1.00 94.81 87 LEU A C 1
ATOM 725 O O . LEU A 1 87 ? 5.447 -4.701 1.996 1.00 94.81 87 LEU A O 1
ATOM 729 N N . LEU A 1 88 ? 6.459 -4.996 0.019 1.00 94.50 88 LEU A N 1
ATOM 730 C CA . LEU A 1 88 ? 6.131 -6.426 -0.092 1.00 94.50 88 LEU A CA 1
ATOM 731 C C . LEU A 1 88 ? 6.602 -7.257 1.110 1.00 94.50 88 LEU A C 1
ATOM 733 O O . LEU A 1 88 ? 5.910 -8.197 1.495 1.00 94.50 88 LEU A O 1
ATOM 737 N N . LEU A 1 89 ? 7.735 -6.901 1.723 1.00 93.88 89 LEU A N 1
ATOM 738 C CA . LEU A 1 89 ? 8.249 -7.559 2.930 1.00 93.88 89 LEU A CA 1
ATOM 739 C C . LEU A 1 89 ? 7.388 -7.319 4.181 1.00 93.88 89 LEU A C 1
ATOM 741 O O . LEU A 1 89 ? 7.474 -8.105 5.121 1.00 93.88 89 LEU A O 1
ATOM 745 N N . LEU A 1 90 ? 6.563 -6.268 4.203 1.00 93.19 90 LEU A N 1
ATOM 746 C CA . LEU A 1 90 ? 5.641 -5.986 5.308 1.00 93.19 90 LEU A CA 1
ATOM 747 C C . LEU A 1 90 ? 4.313 -6.746 5.187 1.00 93.19 90 LEU A C 1
ATOM 749 O O . LEU A 1 90 ? 3.551 -6.803 6.149 1.00 93.19 90 LEU A O 1
ATOM 753 N N . LEU A 1 91 ? 4.014 -7.339 4.025 1.00 91.75 91 LEU A N 1
ATOM 754 C CA . LEU A 1 91 ? 2.809 -8.145 3.852 1.00 91.75 91 LEU A CA 1
ATOM 755 C C . LEU A 1 91 ? 3.036 -9.607 4.276 1.00 91.75 91 LEU A C 1
ATOM 757 O O . LEU A 1 91 ? 4.116 -10.165 4.076 1.00 91.75 91 LEU A O 1
ATOM 761 N N . PRO A 1 92 ? 1.982 -10.304 4.742 1.00 91.38 92 PRO A N 1
ATOM 762 C CA . PRO A 1 92 ? 1.990 -11.757 4.838 1.00 91.38 92 PRO A CA 1
ATOM 763 C C . PRO A 1 92 ? 2.368 -12.413 3.507 1.00 91.38 92 PRO A C 1
ATOM 765 O O . PRO A 1 92 ? 1.919 -11.977 2.440 1.00 91.38 92 PRO A O 1
ATOM 768 N N . ARG A 1 93 ? 3.124 -13.517 3.576 1.00 89.69 93 ARG A N 1
ATOM 769 C CA . ARG A 1 93 ? 3.678 -14.216 2.401 1.00 89.69 93 ARG A CA 1
ATOM 770 C C . ARG A 1 93 ? 2.659 -14.488 1.294 1.00 89.69 93 ARG A C 1
ATOM 772 O O . ARG A 1 93 ? 2.972 -14.286 0.126 1.00 89.69 93 ARG A O 1
ATOM 779 N N . SER A 1 94 ? 1.442 -14.910 1.637 1.00 91.06 94 SER A N 1
ATOM 780 C CA . SER A 1 94 ? 0.389 -15.202 0.655 1.00 91.06 94 SER A CA 1
ATOM 781 C C . SER A 1 94 ? -0.014 -13.970 -0.164 1.00 91.06 94 SER A C 1
ATOM 783 O O . SER A 1 94 ? -0.149 -14.053 -1.386 1.00 91.06 94 SER A O 1
ATOM 785 N N . ARG A 1 95 ? -0.158 -12.806 0.485 1.00 92.44 95 ARG A N 1
ATOM 786 C CA . ARG A 1 95 ? -0.472 -11.534 -0.181 1.00 92.44 95 ARG A CA 1
ATOM 787 C C . ARG A 1 95 ? 0.706 -11.047 -1.019 1.00 92.44 95 ARG A C 1
ATOM 789 O O . ARG A 1 95 ? 0.510 -10.704 -2.182 1.00 92.44 95 ARG A O 1
ATOM 796 N N . ALA A 1 96 ? 1.916 -11.087 -0.462 1.00 93.19 96 ALA A N 1
ATOM 797 C CA . ALA A 1 96 ? 3.130 -10.698 -1.175 1.00 93.19 96 ALA A CA 1
ATOM 798 C C . ALA A 1 96 ? 3.337 -11.535 -2.450 1.00 93.19 96 ALA A C 1
ATOM 800 O O . ALA A 1 96 ? 3.589 -10.981 -3.517 1.00 93.19 96 ALA A O 1
ATOM 801 N N . LYS A 1 97 ? 3.131 -12.858 -2.378 1.00 92.19 97 LYS A N 1
ATOM 802 C CA . LYS A 1 97 ? 3.235 -13.768 -3.529 1.00 92.19 97 LYS A CA 1
ATOM 803 C C . LYS A 1 97 ? 2.225 -13.446 -4.630 1.00 92.19 97 LYS A C 1
ATOM 805 O O . LYS A 1 97 ? 2.581 -13.432 -5.805 1.00 92.19 97 LYS A O 1
ATOM 810 N N . ARG A 1 98 ? 0.971 -13.145 -4.266 1.00 93.31 98 ARG A N 1
ATOM 811 C CA . ARG A 1 98 ? -0.060 -12.730 -5.235 1.00 93.31 98 ARG A CA 1
ATOM 812 C C . ARG A 1 98 ? 0.338 -11.454 -5.976 1.00 93.31 98 ARG A C 1
ATOM 814 O O . ARG A 1 98 ? 0.171 -11.396 -7.189 1.00 93.31 98 ARG A O 1
ATOM 821 N N . LEU A 1 99 ? 0.876 -10.469 -5.259 1.00 94.19 99 LEU A N 1
ATOM 822 C CA . LEU A 1 99 ? 1.334 -9.206 -5.842 1.00 94.19 99 LEU A CA 1
ATOM 823 C C . LEU A 1 99 ? 2.570 -9.400 -6.729 1.00 94.19 99 LEU A C 1
ATOM 825 O O . LEU A 1 99 ? 2.603 -8.884 -7.842 1.00 94.19 99 LEU A O 1
ATOM 829 N N . LEU A 1 100 ? 3.540 -10.209 -6.289 1.00 93.00 100 LEU A N 1
ATOM 830 C CA . LEU A 1 100 ? 4.704 -10.577 -7.100 1.00 93.00 100 LEU A CA 1
ATOM 831 C C . LEU A 1 100 ? 4.280 -11.239 -8.417 1.00 93.00 100 LEU A C 1
ATOM 833 O O . LEU A 1 100 ? 4.741 -10.840 -9.480 1.00 93.00 100 LEU A O 1
ATOM 837 N N . ASN A 1 101 ? 3.346 -12.192 -8.381 1.00 92.00 101 ASN A N 1
ATOM 838 C CA . ASN A 1 101 ? 2.868 -12.870 -9.590 1.00 92.00 101 ASN A CA 1
ATOM 839 C C . ASN A 1 101 ? 2.242 -11.925 -10.626 1.00 92.00 101 ASN A C 1
ATOM 841 O O . ASN A 1 101 ? 2.290 -12.228 -11.815 1.00 92.00 101 ASN A O 1
ATOM 845 N N . GLN A 1 102 ? 1.657 -10.812 -10.184 1.00 91.44 102 GLN A N 1
ATOM 846 C CA . GLN A 1 102 ? 1.005 -9.828 -11.052 1.00 91.44 102 GLN A CA 1
ATOM 847 C C . GLN A 1 102 ? 1.957 -8.731 -11.536 1.00 91.44 102 GLN A C 1
ATOM 849 O O . GLN A 1 102 ? 1.687 -8.087 -12.545 1.00 91.44 102 GLN A O 1
ATOM 854 N N . TRP A 1 103 ? 3.071 -8.513 -10.837 1.00 93.75 103 TRP A N 1
ATOM 855 C CA . TRP A 1 103 ? 4.055 -7.509 -11.215 1.00 93.75 103 TRP A CA 1
ATOM 856 C C . TRP A 1 103 ? 5.000 -8.047 -12.296 1.00 93.75 103 TRP A C 1
ATOM 858 O O . TRP A 1 103 ? 5.884 -8.867 -12.029 1.00 93.75 103 TRP A O 1
ATOM 868 N N . ALA A 1 104 ? 4.812 -7.573 -13.529 1.00 90.44 104 ALA A N 1
ATOM 869 C CA . ALA A 1 104 ? 5.617 -7.933 -14.692 1.00 90.44 104 ALA A CA 1
ATOM 870 C C . ALA A 1 104 ? 6.974 -7.201 -14.694 1.00 90.44 104 ALA A C 1
ATOM 872 O O . ALA A 1 104 ? 7.177 -6.245 -15.433 1.00 90.44 104 ALA A O 1
ATOM 873 N N . HIS A 1 105 ? 7.908 -7.649 -13.849 1.00 93.19 105 HIS A N 1
ATOM 874 C CA . HIS A 1 105 ? 9.252 -7.072 -13.735 1.00 93.19 105 HIS A CA 1
ATOM 875 C C . HIS A 1 105 ? 10.328 -8.169 -13.603 1.00 93.19 105 HIS A C 1
ATOM 877 O O . HIS A 1 105 ? 10.070 -9.177 -12.932 1.00 93.19 105 HIS A O 1
ATOM 883 N N . PRO A 1 106 ? 11.549 -7.998 -14.158 1.00 92.62 106 PRO A N 1
ATOM 884 C CA . PRO A 1 106 ? 12.605 -9.016 -14.100 1.00 92.62 106 PRO A CA 1
ATOM 885 C C . PRO A 1 106 ? 12.947 -9.477 -12.679 1.00 92.62 106 PRO A C 1
ATOM 887 O O . PRO A 1 106 ? 13.155 -10.663 -12.438 1.00 92.62 106 PRO A O 1
ATOM 890 N N . VAL A 1 107 ? 12.932 -8.558 -11.707 1.00 93.44 107 VAL A N 1
ATOM 891 C CA . VAL A 1 107 ? 13.167 -8.897 -10.290 1.00 93.44 107 VAL A CA 1
ATOM 892 C C . VAL A 1 107 ? 12.063 -9.797 -9.738 1.00 93.44 107 VAL A C 1
ATOM 894 O O . VAL A 1 107 ? 12.356 -10.736 -9.001 1.00 93.44 107 VAL A O 1
ATOM 897 N N . SER A 1 108 ? 10.805 -9.553 -10.112 1.00 93.69 108 SER A N 1
ATOM 898 C CA . SER A 1 108 ? 9.699 -10.423 -9.711 1.00 93.69 108 SER A CA 1
ATOM 899 C C . SER A 1 108 ? 9.866 -11.826 -10.301 1.00 93.69 108 SER A C 1
ATOM 901 O O . SER A 1 108 ? 9.775 -12.817 -9.576 1.00 93.69 108 SER A O 1
ATOM 903 N N . LEU A 1 109 ? 10.196 -11.916 -11.596 1.00 94.12 109 LEU A N 1
ATOM 904 C CA . LEU A 1 109 ? 10.465 -13.189 -12.269 1.00 94.12 109 LEU A CA 1
ATOM 905 C C . LEU A 1 109 ? 11.607 -13.956 -11.589 1.00 94.12 109 LEU A C 1
ATOM 907 O O . LEU A 1 109 ? 11.451 -15.135 -11.280 1.00 94.12 109 LEU A O 1
ATOM 911 N N . MET A 1 110 ? 12.719 -13.279 -11.297 1.00 95.50 110 MET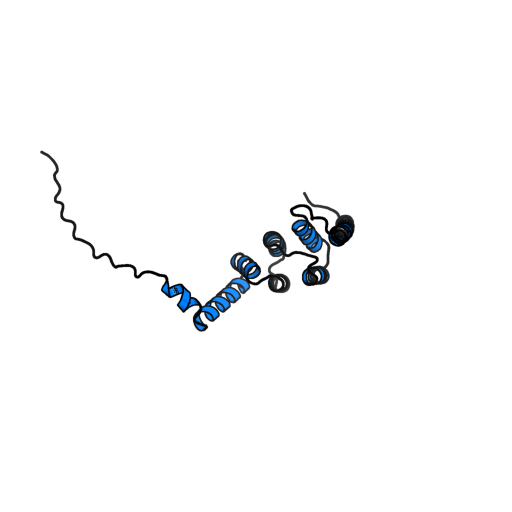 A N 1
ATOM 912 C CA . MET A 1 110 ? 13.871 -13.864 -10.610 1.00 95.50 110 MET A CA 1
ATOM 913 C C . MET A 1 110 ? 13.498 -14.406 -9.223 1.00 95.50 110 MET A C 1
ATOM 915 O O . MET A 1 110 ? 13.876 -15.524 -8.874 1.00 95.50 110 MET A O 1
ATOM 919 N N . LEU A 1 111 ? 12.736 -13.645 -8.430 1.00 93.81 111 LEU A N 1
ATOM 920 C CA . LEU A 1 111 ? 12.292 -14.079 -7.102 1.00 93.81 111 LEU A CA 1
ATOM 921 C C . LEU A 1 111 ? 11.368 -15.298 -7.179 1.00 93.81 111 LEU A C 1
ATOM 923 O O . LEU A 1 111 ? 11.540 -16.240 -6.407 1.00 93.81 111 LEU A O 1
ATOM 927 N N . ARG A 1 112 ? 10.432 -15.311 -8.134 1.00 93.12 112 ARG A N 1
ATOM 928 C CA . ARG A 1 112 ? 9.523 -16.443 -8.370 1.00 93.12 112 ARG A CA 1
ATOM 929 C C . ARG A 1 112 ? 10.276 -17.690 -8.831 1.00 93.12 112 ARG 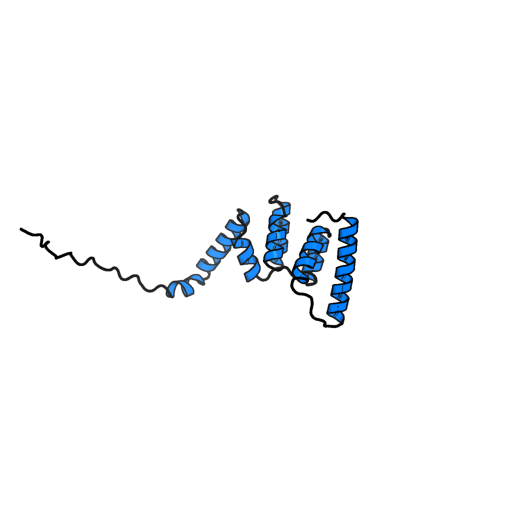A C 1
ATOM 931 O O . ARG A 1 112 ? 10.004 -18.775 -8.330 1.00 93.12 112 ARG A O 1
ATOM 938 N N . ALA A 1 113 ? 11.243 -17.539 -9.736 1.00 93.38 113 ALA A N 1
ATOM 939 C CA . ALA A 1 113 ? 12.088 -18.638 -10.198 1.00 93.38 113 ALA A CA 1
ATOM 940 C C . ALA A 1 113 ? 12.925 -19.225 -9.052 1.00 93.38 113 ALA A C 1
ATOM 942 O O . ALA A 1 113 ? 13.009 -20.442 -8.909 1.00 93.38 113 ALA A O 1
ATOM 943 N N . ARG A 1 114 ? 13.482 -18.369 -8.185 1.00 93.94 114 ARG A N 1
ATOM 944 C CA . ARG A 1 114 ? 14.212 -18.807 -6.988 1.00 93.94 114 ARG A CA 1
ATOM 945 C C . ARG A 1 114 ? 13.311 -19.556 -6.009 1.00 93.94 114 ARG A C 1
ATOM 947 O O . ARG A 1 114 ? 13.715 -20.595 -5.501 1.00 93.94 114 ARG A O 1
ATOM 954 N N . GLU A 1 115 ? 12.111 -19.042 -5.742 1.00 91.50 115 GLU A N 1
ATOM 955 C CA . GLU A 1 115 ? 11.130 -19.722 -4.887 1.00 91.50 115 GLU A CA 1
ATOM 956 C C . GLU A 1 115 ? 10.760 -21.096 -5.462 1.00 91.50 115 GLU A C 1
ATOM 958 O O . GLU A 1 115 ? 10.763 -22.086 -4.736 1.00 91.50 115 GLU A O 1
ATOM 963 N N . HIS A 1 116 ? 10.503 -21.174 -6.768 1.00 91.12 116 HIS A N 1
ATOM 964 C CA . HIS A 1 116 ? 10.180 -22.428 -7.443 1.00 91.12 116 HIS A CA 1
ATOM 965 C C . HIS A 1 116 ? 11.328 -23.444 -7.364 1.00 91.12 116 HIS A C 1
ATOM 967 O O . HIS A 1 116 ? 11.113 -24.572 -6.931 1.00 91.12 116 HIS A O 1
ATOM 973 N N . ALA A 1 117 ? 12.564 -23.036 -7.665 1.00 94.31 117 ALA A N 1
ATOM 974 C CA . ALA A 1 117 ? 13.731 -23.906 -7.529 1.00 94.31 117 ALA A CA 1
ATOM 975 C C . ALA A 1 117 ? 13.905 -24.421 -6.089 1.00 94.31 117 ALA A C 1
ATOM 977 O O . ALA A 1 117 ? 14.167 -25.603 -5.882 1.00 94.31 117 ALA A O 1
ATOM 978 N N . LEU A 1 118 ? 13.702 -23.566 -5.079 1.00 92.25 118 LEU A N 1
ATOM 979 C CA . LEU A 1 118 ? 13.742 -23.980 -3.672 1.00 92.25 118 LEU A CA 1
ATOM 980 C C . LEU A 1 118 ? 12.648 -25.001 -3.332 1.00 92.25 118 LEU A C 1
ATOM 982 O O . LEU A 1 118 ? 12.910 -25.937 -2.578 1.00 92.25 118 LEU A O 1
ATOM 986 N N . ASN A 1 119 ? 11.443 -24.861 -3.887 1.00 90.38 119 ASN A N 1
ATOM 987 C CA . ASN A 1 119 ? 10.353 -25.817 -3.672 1.00 90.38 119 ASN A CA 1
ATOM 988 C 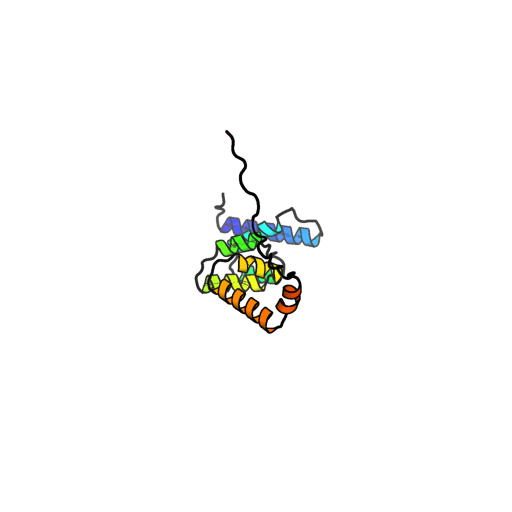C . ASN A 1 119 ? 10.647 -27.186 -4.307 1.00 90.38 119 ASN A C 1
ATOM 990 O O . ASN A 1 119 ? 10.345 -28.213 -3.696 1.00 90.38 119 ASN A O 1
ATOM 994 N N . ILE A 1 120 ? 11.281 -27.210 -5.486 1.00 92.44 120 ILE A N 1
ATOM 995 C CA . ILE A 1 120 ? 11.757 -28.449 -6.122 1.00 92.44 120 ILE A CA 1
ATOM 996 C C . ILE A 1 120 ? 12.816 -29.113 -5.238 1.00 92.44 120 ILE A C 1
ATOM 998 O O . ILE A 1 120 ? 12.692 -30.283 -4.882 1.00 92.44 120 ILE A O 1
ATOM 1002 N N . LEU A 1 121 ? 13.839 -28.353 -4.840 1.00 92.31 121 LEU A N 1
ATOM 1003 C CA . LEU A 1 121 ? 14.980 -28.869 -4.077 1.00 92.31 121 LEU A CA 1
ATOM 1004 C C . LEU A 1 121 ? 14.604 -29.333 -2.664 1.00 92.31 121 LEU A C 1
ATOM 1006 O O . LEU A 1 121 ? 15.230 -30.242 -2.130 1.00 92.31 121 LEU A O 1
ATOM 1010 N N . SER A 1 122 ? 13.580 -28.731 -2.058 1.00 91.38 122 SER A N 1
ATOM 1011 C CA . SER A 1 122 ? 13.062 -29.135 -0.743 1.00 91.38 122 SER A CA 1
ATOM 1012 C C . SER A 1 122 ? 12.087 -30.317 -0.799 1.00 91.38 122 SER A C 1
ATOM 1014 O O . SER A 1 122 ? 11.605 -30.753 0.243 1.00 91.38 122 SER A O 1
ATOM 1016 N N . GLY A 1 123 ? 11.772 -30.842 -1.990 1.00 84.56 123 GLY A N 1
ATOM 1017 C CA . GLY A 1 123 ? 10.834 -31.956 -2.157 1.00 84.56 123 GLY A CA 1
ATOM 1018 C C . GLY A 1 123 ? 9.364 -31.586 -1.921 1.00 84.56 123 GLY A C 1
ATOM 1019 O O . GLY A 1 123 ? 8.505 -32.467 -1.937 1.00 84.56 123 GLY A O 1
ATOM 1020 N N . VAL A 1 124 ? 9.049 -30.297 -1.748 1.00 76.25 124 VAL A N 1
ATOM 1021 C CA . VAL A 1 124 ? 7.679 -29.799 -1.532 1.00 76.25 124 VAL A CA 1
ATOM 1022 C C . VAL A 1 124 ? 6.800 -30.063 -2.759 1.00 76.25 124 VAL A C 1
ATOM 1024 O O . VAL A 1 124 ? 5.629 -30.419 -2.620 1.00 76.25 124 VAL A O 1
ATOM 1027 N N . GLU A 1 125 ? 7.362 -29.982 -3.968 1.00 59.78 125 GLU A N 1
ATOM 1028 C CA . GLU A 1 125 ? 6.630 -30.304 -5.204 1.00 59.78 125 GLU A CA 1
ATOM 1029 C C . GLU A 1 125 ? 6.427 -31.818 -5.403 1.00 59.78 125 GLU A C 1
ATOM 1031 O O . GLU A 1 125 ? 5.438 -32.234 -6.009 1.00 59.78 125 GLU A O 1
ATOM 1036 N N . GLY A 1 126 ? 7.275 -32.664 -4.803 1.00 54.06 126 GLY A N 1
ATOM 1037 C CA . GLY A 1 126 ? 7.127 -34.125 -4.827 1.00 54.06 126 GLY A CA 1
ATOM 1038 C C . GLY A 1 126 ? 5.882 -34.639 -4.090 1.00 54.06 126 GLY A C 1
ATOM 1039 O O . GLY A 1 126 ? 5.392 -35.727 -4.396 1.00 54.06 126 GLY A O 1
ATOM 1040 N N . ALA A 1 127 ? 5.328 -33.851 -3.162 1.00 51.75 127 ALA A N 1
ATOM 1041 C CA . ALA A 1 127 ? 4.074 -34.158 -2.472 1.00 51.75 127 ALA A CA 1
ATOM 1042 C C . ALA A 1 127 ? 2.825 -33.772 -3.291 1.00 51.75 127 ALA A C 1
ATOM 1044 O O . ALA A 1 127 ? 1.805 -34.450 -3.197 1.00 51.75 127 ALA A O 1
ATOM 1045 N N . GLN A 1 128 ? 2.901 -32.724 -4.122 1.00 50.12 128 GLN A N 1
ATOM 1046 C CA . GLN A 1 128 ? 1.789 -32.281 -4.980 1.00 50.12 128 GLN A CA 1
ATOM 1047 C C . GLN A 1 128 ? 1.752 -33.020 -6.330 1.00 50.12 128 GLN A C 1
ATOM 1049 O O . GLN A 1 128 ? 0.673 -33.280 -6.861 1.00 50.12 128 GLN A O 1
ATOM 1054 N N . ALA A 1 129 ? 2.907 -33.434 -6.862 1.00 48.72 129 ALA A N 1
ATOM 1055 C CA . ALA A 1 129 ? 3.000 -34.175 -8.123 1.00 48.72 129 ALA A CA 1
ATOM 1056 C C . ALA A 1 129 ? 2.409 -35.599 -8.054 1.00 48.72 129 ALA A C 1
ATOM 1058 O O . ALA A 1 129 ? 2.000 -36.145 -9.076 1.00 48.72 129 ALA A O 1
ATOM 1059 N N . ARG A 1 130 ? 2.287 -36.193 -6.857 1.00 50.75 130 ARG A N 1
ATOM 1060 C CA . ARG A 1 130 ? 1.677 -37.525 -6.664 1.00 50.75 130 ARG A CA 1
ATOM 1061 C C . ARG A 1 130 ? 0.151 -37.561 -6.851 1.00 50.75 130 ARG A C 1
ATOM 1063 O O . ARG A 1 130 ? -0.436 -38.630 -6.738 1.00 50.75 130 ARG A O 1
ATOM 1070 N N . GLY A 1 131 ? -0.485 -36.423 -7.144 1.00 44.03 131 GLY A N 1
ATOM 1071 C CA . GLY A 1 131 ? -1.921 -36.322 -7.423 1.00 44.03 131 GLY A CA 1
ATOM 1072 C C . GLY A 1 131 ? -2.315 -36.353 -8.905 1.00 44.03 131 GLY A C 1
ATOM 1073 O O . GLY A 1 131 ? -3.506 -36.285 -9.194 1.00 44.03 131 GLY A O 1
ATOM 1074 N N . HIS A 1 132 ? -1.371 -36.434 -9.852 1.00 41.47 132 HIS A N 1
ATOM 1075 C CA . HIS A 1 132 ? -1.727 -36.633 -11.262 1.00 41.47 132 HIS A CA 1
ATOM 1076 C C . HIS A 1 132 ? -2.012 -38.122 -11.519 1.00 41.47 132 HIS A C 1
ATOM 1078 O O . HIS A 1 132 ? -1.092 -38.933 -11.384 1.00 41.47 132 HIS A O 1
ATOM 1084 N N . PRO A 1 133 ? -3.247 -38.518 -11.891 1.00 41.78 133 PRO A N 1
ATOM 1085 C CA . PRO A 1 133 ? -3.483 -39.879 -12.345 1.00 41.78 133 PRO A CA 1
ATOM 1086 C C . PRO A 1 133 ? -2.661 -40.120 -13.621 1.00 41.78 133 PRO A C 1
ATOM 1088 O O . PRO A 1 133 ? -2.528 -39.204 -14.441 1.00 41.78 133 PRO A O 1
ATOM 1091 N N . PRO A 1 134 ? -2.102 -41.326 -13.821 1.00 40.56 134 PRO A N 1
ATOM 1092 C CA . PRO A 1 134 ? -1.412 -41.645 -15.060 1.00 40.56 134 PRO A CA 1
ATOM 1093 C C . PRO A 1 134 ? -2.406 -41.492 -16.215 1.00 40.56 134 PRO A C 1
ATOM 1095 O O . PRO A 1 134 ? -3.458 -42.134 -16.227 1.00 40.56 134 PRO A O 1
ATOM 1098 N N . GLN A 1 135 ? -2.088 -40.626 -17.182 1.00 48.38 135 GLN A N 1
ATOM 1099 C CA . GLN A 1 135 ? -2.788 -40.592 -18.461 1.00 48.38 135 GLN A CA 1
ATOM 1100 C C . GLN A 1 135 ? -2.646 -41.977 -19.097 1.00 48.38 135 GLN A C 1
ATOM 1102 O O . GLN A 1 135 ? -1.593 -42.344 -19.614 1.00 48.38 135 GLN A O 1
ATOM 1107 N N . SER A 1 136 ? -3.717 -42.765 -19.010 1.00 39.59 136 SER A N 1
ATOM 1108 C CA . SER A 1 136 ? -3.882 -43.988 -19.778 1.00 39.59 136 SER A CA 1
ATOM 1109 C C . SER A 1 136 ? -3.760 -43.626 -21.255 1.00 39.59 136 SER A C 1
ATOM 1111 O O . SER A 1 136 ? -4.587 -42.900 -21.810 1.00 39.59 136 SER A O 1
ATOM 1113 N N . VAL A 1 137 ? -2.691 -44.117 -21.874 1.00 46.19 137 VAL A N 1
ATOM 1114 C CA . VAL A 1 137 ? -2.511 -44.131 -23.321 1.00 46.19 137 VAL A CA 1
ATOM 1115 C C . VAL A 1 137 ? -3.664 -44.953 -23.898 1.00 46.19 137 VAL A C 1
ATOM 1117 O O . VAL A 1 137 ? -3.652 -46.181 -23.834 1.00 46.19 137 VAL A O 1
ATOM 1120 N N . ARG A 1 138 ? -4.695 -44.283 -24.425 1.00 41.31 138 ARG A N 1
ATOM 1121 C CA . ARG A 1 138 ? -5.722 -44.934 -25.244 1.00 41.31 138 ARG A CA 1
ATOM 1122 C C . ARG A 1 138 ? -5.088 -45.300 -26.579 1.00 41.31 138 ARG A C 1
ATOM 1124 O O . ARG A 1 138 ? -4.933 -44.463 -27.463 1.00 41.31 138 ARG A O 1
ATOM 1131 N N . THR A 1 139 ? -4.712 -46.565 -26.688 1.00 39.41 139 THR A N 1
ATOM 1132 C CA . THR A 1 139 ? -4.472 -47.263 -27.945 1.00 39.41 139 THR A CA 1
ATOM 1133 C C . THR A 1 139 ? -5.650 -47.031 -28.889 1.00 39.41 139 THR A C 1
ATOM 1135 O O . THR A 1 139 ? -6.808 -47.275 -28.550 1.00 39.41 139 THR A O 1
ATOM 1138 N N . ALA A 1 140 ? -5.337 -46.508 -30.072 1.00 41.91 140 ALA A N 1
ATOM 1139 C CA . ALA A 1 140 ? -6.270 -46.309 -31.164 1.00 41.91 140 ALA A CA 1
ATOM 1140 C C . ALA A 1 140 ? -6.934 -47.646 -31.530 1.00 41.91 140 ALA A C 1
ATOM 1142 O O . ALA A 1 140 ? -6.276 -48.560 -32.026 1.00 41.91 140 ALA A O 1
ATOM 1143 N N . GLN A 1 141 ? -8.238 -47.764 -31.276 1.00 42.44 141 GLN A N 1
ATOM 1144 C CA . GLN A 1 141 ? -9.042 -48.821 -31.872 1.00 42.44 141 GLN A CA 1
ATOM 1145 C C . GLN A 1 141 ? -9.325 -48.454 -33.329 1.00 42.44 141 GLN A C 1
ATOM 1147 O O . GLN A 1 141 ? -9.926 -47.426 -33.638 1.00 42.44 141 GLN A O 1
ATOM 1152 N N . LEU A 1 142 ? -8.817 -49.331 -34.189 1.00 38.41 142 LEU A N 1
ATOM 1153 C CA . LEU A 1 142 ? -9.001 -49.431 -35.626 1.00 38.41 142 LEU A CA 1
ATOM 1154 C C . LEU A 1 142 ? -10.469 -49.203 -36.022 1.00 38.41 142 LEU A C 1
ATOM 1156 O O . LEU A 1 142 ? -11.367 -49.922 -35.580 1.00 38.41 142 LEU A O 1
ATOM 1160 N N . GLY A 1 143 ? -10.697 -48.207 -36.877 1.00 35.91 143 GLY A N 1
ATOM 1161 C CA . GLY A 1 143 ? -11.986 -47.955 -37.503 1.00 35.91 143 GLY A CA 1
ATOM 1162 C C . GLY A 1 143 ? -12.364 -49.090 -38.451 1.00 35.91 143 GLY A C 1
ATOM 1163 O O . GLY A 1 143 ? -11.743 -49.277 -39.491 1.00 35.91 143 GLY A O 1
ATOM 1164 N N . SER A 1 144 ? -13.418 -49.818 -38.098 1.00 40.53 144 SER A N 1
ATOM 1165 C CA . SER A 1 144 ? -14.199 -50.648 -39.010 1.00 40.53 144 SER A CA 1
ATOM 1166 C C . SER A 1 144 ? -15.605 -50.066 -39.058 1.00 40.53 144 SER A C 1
ATOM 1168 O O . SER A 1 144 ? -16.405 -50.319 -38.155 1.00 40.53 144 SER A O 1
ATOM 1170 N N . ARG A 1 145 ? -15.920 -49.311 -40.113 1.00 35.84 145 ARG A N 1
ATOM 1171 C CA . ARG A 1 145 ? -17.295 -49.204 -40.608 1.00 35.84 145 ARG A CA 1
ATOM 1172 C C . ARG A 1 145 ? -17.287 -48.757 -42.066 1.00 35.84 145 ARG A C 1
ATOM 1174 O O . ARG A 1 145 ? -17.158 -47.577 -42.366 1.00 35.84 145 ARG A O 1
ATOM 1181 N N . VAL A 1 146 ? -17.377 -49.757 -42.938 1.00 43.53 146 VAL A N 1
ATOM 1182 C CA . VAL A 1 146 ? -17.635 -49.630 -44.373 1.00 43.53 146 VAL A CA 1
ATOM 1183 C C . VAL A 1 146 ? -18.909 -48.815 -44.582 1.00 43.53 146 VAL A C 1
ATOM 1185 O O . VAL A 1 146 ? -19.925 -49.041 -43.920 1.00 43.53 146 VAL A O 1
ATOM 1188 N N . GLU A 1 147 ? -18.798 -47.838 -45.473 1.00 37.19 147 GLU A N 1
ATOM 1189 C CA . GLU A 1 147 ? -19.853 -46.930 -45.891 1.00 37.19 147 GLU A CA 1
ATOM 1190 C C . GLU A 1 147 ? -20.998 -47.684 -46.578 1.00 37.19 147 GLU A C 1
ATOM 1192 O O . GLU A 1 147 ? -20.784 -48.507 -47.467 1.00 37.19 147 GLU A O 1
ATOM 1197 N N . LEU A 1 148 ? -22.227 -47.374 -46.168 1.00 41.09 148 LEU A N 1
ATOM 1198 C CA . LEU A 1 148 ? -23.431 -47.610 -46.955 1.00 41.09 148 LEU A CA 1
ATOM 1199 C C . LEU A 1 148 ? -23.786 -46.271 -47.606 1.00 41.09 148 LEU A C 1
ATOM 1201 O O . LEU A 1 148 ? -24.152 -45.333 -46.898 1.00 41.09 148 LEU A O 1
ATOM 1205 N N . SER A 1 149 ? -23.686 -46.186 -48.932 1.00 36.78 149 SER A N 1
ATOM 1206 C CA . SER A 1 149 ? -24.349 -45.145 -49.717 1.00 36.78 149 SER A CA 1
ATOM 1207 C C . SER A 1 149 ? -25.001 -45.758 -50.956 1.00 36.78 149 SER A C 1
ATOM 1209 O O . SER A 1 149 ? -24.475 -46.687 -51.562 1.00 36.78 149 SER A O 1
ATOM 1211 N N . HIS A 1 150 ? -26.193 -45.243 -51.232 1.00 39.19 150 HIS A N 1
ATOM 1212 C CA . HIS A 1 150 ? -27.239 -45.690 -52.148 1.00 39.19 150 HIS A CA 1
ATOM 1213 C C . HIS A 1 150 ? -26.832 -45.810 -53.627 1.00 39.19 150 HIS A C 1
ATOM 1215 O O . HIS A 1 150 ? -26.182 -44.905 -54.145 1.00 39.19 150 HIS A O 1
ATOM 1221 N N . ALA A 1 151 ? -27.372 -46.826 -54.316 1.00 38.06 151 ALA A N 1
ATOM 1222 C CA . ALA A 1 151 ? -28.283 -46.711 -55.473 1.00 38.06 151 ALA A CA 1
ATOM 1223 C C . ALA A 1 151 ? -28.661 -48.106 -55.996 1.00 38.06 151 ALA A C 1
ATOM 1225 O O . ALA A 1 151 ? -27.738 -48.930 -56.182 1.00 38.06 151 ALA A O 1
#